Protein AF-A0A3S4K9L3-F1 (afdb_monomer_lite)

Radius of gyration: 18.84 Å; chains: 1; bounding box: 47×36×47 Å

Foldseek 3Di:
DDDDDDDDDDDPDPVPVDDADQAHPVVLVVVCVVVVHDSVVDDDDPDVLVVVVVVCVVPPDPPDDPPPPDDPVNVVSVVVVPDDDD

Sequence (86 aa):
MNSPTAVEFQLTQQTLNRYPECQPKAVIENYAQYAGVKPEQVLVSRGADEGIELVIRAFCEPGKRRHSLLSAHLWYVQRQRRKPLA

Secondary structure (DSSP, 8-state):
--PPPPPP---S---TTSPPPSS-HHHHHHHHHHHTS-GGG----SSHHHHHHHHHHHH--TT---TTS--HHHHHHHHHTTPPP-

pLDDT: mean 81.2, std 16.55, range [45.56, 98.56]

Organism: Salmonella enterica I (NCBI:txid59201)

Structure (mmCIF, N/CA/C/O backbone):
data_AF-A0A3S4K9L3-F1
#
_entry.id   AF-A0A3S4K9L3-F1
#
loop_
_atom_site.group_PDB
_atom_site.id
_atom_site.type_symbol
_atom_site.label_atom_id
_atom_site.label_alt_id
_atom_site.label_comp_id
_atom_site.label_asym_id
_atom_site.label_entity_id
_atom_site.label_seq_id
_atom_site.pdbx_PDB_ins_code
_atom_site.Cartn_x
_atom_site.Cartn_y
_atom_site.Cartn_z
_atom_site.occupancy
_atom_site.B_iso_or_equiv
_atom_site.auth_seq_id
_atom_site.auth_comp_id
_atom_site.auth_asym_id
_atom_site.auth_atom_id
_atom_site.pdbx_PDB_model_num
ATOM 1 N N . MET A 1 1 ? 18.047 30.265 18.417 1.00 49.78 1 MET A N 1
ATOM 2 C CA . MET A 1 1 ? 18.344 29.181 17.457 1.00 49.78 1 MET A CA 1
ATOM 3 C C . MET A 1 1 ? 17.274 28.132 17.690 1.00 49.78 1 MET A C 1
ATOM 5 O O . MET A 1 1 ? 17.406 27.342 18.611 1.00 49.78 1 MET A O 1
ATOM 9 N N . ASN A 1 2 ? 16.147 28.248 16.985 1.00 64.44 2 ASN A N 1
ATOM 10 C CA . ASN A 1 2 ? 14.946 27.467 17.280 1.00 64.44 2 ASN A CA 1
ATOM 11 C C . ASN A 1 2 ? 14.876 26.322 16.276 1.00 64.44 2 ASN A C 1
ATOM 13 O O . ASN A 1 2 ? 14.524 26.531 15.117 1.00 64.44 2 ASN A O 1
ATOM 17 N N . SER A 1 3 ? 15.274 25.132 16.711 1.00 67.25 3 SER A N 1
ATOM 18 C CA . SER A 1 3 ? 15.021 23.892 15.983 1.00 67.25 3 SER A CA 1
ATOM 19 C C . SER A 1 3 ? 13.503 23.686 15.877 1.00 67.25 3 SER A C 1
ATOM 21 O O . SER A 1 3 ? 12.794 24.016 16.831 1.00 67.25 3 SER A O 1
ATOM 23 N N . PRO A 1 4 ? 12.977 23.145 14.766 1.00 77.88 4 PRO A N 1
ATOM 24 C CA . PRO A 1 4 ? 11.563 22.807 14.684 1.00 77.88 4 PRO A CA 1
ATOM 25 C C . PRO A 1 4 ? 11.234 21.743 15.736 1.00 77.88 4 PRO A C 1
ATOM 27 O O . PRO A 1 4 ? 11.791 20.645 15.721 1.00 77.88 4 PRO A O 1
ATOM 30 N N . THR A 1 5 ? 10.346 22.080 16.667 1.00 81.56 5 THR A N 1
ATOM 31 C CA . THR A 1 5 ? 9.805 21.128 17.640 1.00 81.56 5 THR A CA 1
ATOM 32 C C . THR A 1 5 ? 8.791 20.236 16.931 1.00 81.56 5 THR A C 1
ATOM 34 O O . THR A 1 5 ? 7.953 20.731 16.176 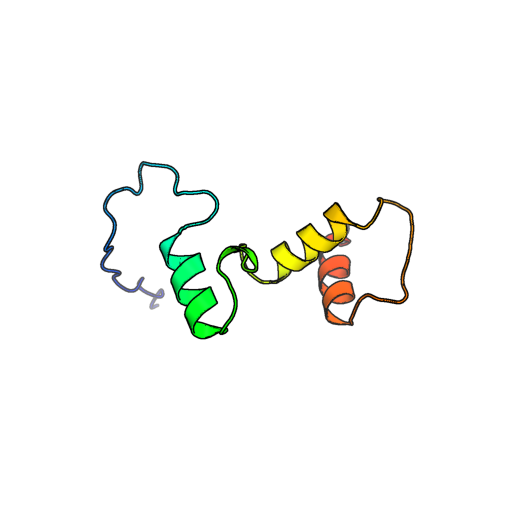1.00 81.56 5 THR A O 1
ATOM 37 N N . ALA A 1 6 ? 8.872 18.922 17.145 1.00 81.25 6 ALA A N 1
ATOM 38 C CA . ALA A 1 6 ? 7.897 17.990 16.591 1.00 81.25 6 ALA A CA 1
ATOM 39 C C . ALA A 1 6 ? 6.489 18.317 17.112 1.00 81.25 6 ALA A C 1
ATOM 41 O O . ALA A 1 6 ? 6.311 18.613 18.293 1.00 81.25 6 ALA A O 1
ATOM 42 N N . VAL A 1 7 ? 5.499 18.258 16.219 1.00 84.25 7 VAL A N 1
ATOM 43 C CA . VAL A 1 7 ? 4.087 18.371 16.594 1.00 84.25 7 VAL A CA 1
ATOM 44 C C . VAL A 1 7 ? 3.704 17.126 17.390 1.00 84.25 7 VAL A C 1
ATOM 46 O O . VAL A 1 7 ? 4.106 16.015 17.043 1.00 84.25 7 VAL A O 1
ATOM 49 N N . GLU A 1 8 ? 2.947 17.308 18.467 1.00 85.06 8 GLU A N 1
ATOM 50 C CA . GLU A 1 8 ? 2.426 16.192 19.247 1.00 85.06 8 GLU A CA 1
ATOM 51 C C . GLU A 1 8 ? 1.308 15.492 18.460 1.00 85.06 8 GLU A C 1
ATOM 53 O O . GLU A 1 8 ? 0.344 16.124 18.027 1.00 85.06 8 GLU A O 1
ATOM 58 N N . PHE A 1 9 ? 1.447 14.182 18.252 1.00 82.75 9 PHE A N 1
ATOM 59 C CA . PHE A 1 9 ? 0.452 13.365 17.562 1.00 82.75 9 PHE A CA 1
ATOM 60 C C . PHE A 1 9 ? -0.223 12.426 18.559 1.00 82.75 9 PHE A C 1
ATOM 62 O O . PHE A 1 9 ? 0.442 11.630 19.221 1.00 82.75 9 PHE A O 1
ATOM 69 N N . GLN A 1 10 ? -1.553 12.472 18.627 1.00 85.69 10 GLN A N 1
ATOM 70 C CA . GLN A 1 10 ? -2.331 11.472 19.353 1.00 85.69 10 GLN A CA 1
ATOM 71 C C . GLN A 1 10 ? -2.525 10.246 18.466 1.00 85.69 10 GLN A C 1
ATOM 73 O O . GLN A 1 10 ? -3.192 10.298 17.432 1.00 85.69 10 GLN A O 1
ATOM 78 N N . LEU A 1 11 ? -1.917 9.133 18.867 1.00 86.94 11 LEU A N 1
ATOM 79 C CA . LEU A 1 11 ? -2.045 7.869 18.158 1.00 86.94 11 LEU A CA 1
ATOM 80 C C . LEU A 1 11 ? -3.353 7.186 18.550 1.00 86.94 11 LEU A C 1
ATOM 82 O O . LEU A 1 11 ? -3.609 6.929 19.723 1.00 86.94 11 LEU A O 1
ATOM 86 N N . THR A 1 12 ? -4.165 6.847 17.555 1.00 87.50 12 THR A N 1
ATOM 87 C CA . THR A 1 12 ? -5.421 6.112 17.752 1.00 87.50 12 THR A CA 1
ATOM 88 C C . THR A 1 12 ? -5.221 4.595 17.780 1.00 87.50 12 THR A C 1
ATOM 90 O O . THR A 1 12 ? -6.116 3.866 18.199 1.00 87.50 12 THR A O 1
ATOM 93 N N . GLN A 1 13 ? -4.049 4.104 17.363 1.00 84.62 13 GLN A N 1
ATOM 94 C CA . GLN A 1 13 ? -3.710 2.681 17.332 1.00 84.62 13 GLN A CA 1
ATOM 95 C C . GLN A 1 13 ? -2.559 2.365 18.292 1.00 84.62 13 GLN A C 1
ATOM 97 O O . GLN A 1 13 ? -1.504 2.993 18.242 1.00 84.62 13 GLN A O 1
ATOM 102 N N . GLN A 1 14 ? -2.748 1.348 19.136 1.00 85.62 14 GLN A N 1
ATOM 103 C CA . GLN A 1 14 ? -1.761 0.894 20.129 1.00 85.62 14 GLN A CA 1
ATOM 104 C C . GLN A 1 14 ? -0.990 -0.369 19.695 1.00 85.62 14 GLN A C 1
ATOM 106 O O . GLN A 1 14 ? -0.321 -1.006 20.501 1.00 85.62 14 GLN A O 1
ATOM 111 N N . THR A 1 15 ? -1.069 -0.750 18.418 1.00 90.31 15 THR A N 1
ATOM 112 C CA . THR A 1 15 ? -0.522 -2.007 17.873 1.00 90.31 15 THR A CA 1
ATOM 113 C C . THR A 1 15 ? 0.760 -1.814 17.056 1.00 90.31 15 THR A C 1
ATOM 115 O O . THR A 1 15 ? 1.078 -2.636 16.202 1.00 90.31 15 THR A O 1
ATOM 118 N N . LEU A 1 16 ? 1.531 -0.751 17.320 1.00 89.75 16 LEU A N 1
ATOM 119 C CA . LEU A 1 16 ? 2.749 -0.409 16.562 1.00 89.75 16 LEU A CA 1
ATOM 120 C C . LEU A 1 16 ? 3.850 -1.484 16.606 1.00 89.75 16 LEU A C 1
ATOM 122 O O . LEU A 1 16 ? 4.737 -1.502 15.760 1.00 89.75 16 LEU A O 1
ATOM 126 N N . ASN A 1 17 ? 3.801 -2.388 17.584 1.00 94.50 17 ASN A N 1
ATOM 127 C CA . ASN A 1 17 ? 4.700 -3.5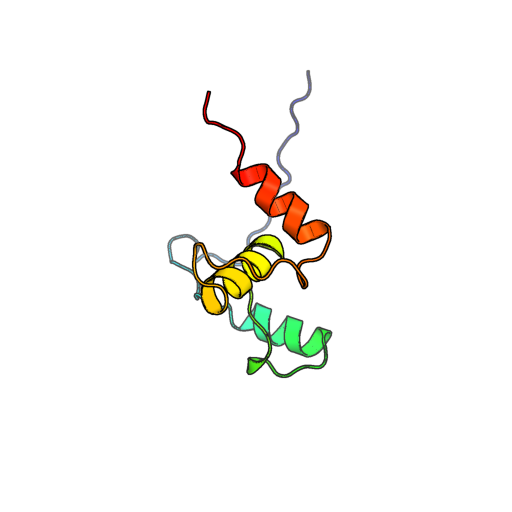36 17.697 1.00 94.50 17 ASN A CA 1
ATOM 128 C C . ASN A 1 17 ? 4.314 -4.713 16.780 1.00 94.50 17 ASN A C 1
ATOM 130 O O . ASN A 1 17 ? 4.957 -5.764 16.824 1.00 94.50 17 ASN A O 1
ATOM 134 N N . ARG A 1 18 ? 3.246 -4.580 15.990 1.00 92.56 18 ARG A N 1
ATOM 135 C CA . ARG A 1 18 ? 2.769 -5.587 15.042 1.00 92.56 18 ARG A CA 1
ATOM 136 C C . ARG A 1 18 ? 2.833 -5.035 13.628 1.00 92.56 18 ARG A C 1
ATOM 138 O O . ARG A 1 18 ? 2.588 -3.855 13.396 1.00 92.56 18 ARG A O 1
ATOM 145 N N . TYR A 1 19 ? 3.141 -5.914 12.679 1.00 92.56 19 TYR A N 1
ATOM 146 C CA . TYR A 1 19 ? 3.027 -5.560 11.273 1.00 92.56 19 TYR A CA 1
ATOM 147 C C . TYR A 1 19 ? 1.568 -5.232 10.938 1.00 92.56 19 TYR A C 1
ATOM 149 O O . TYR A 1 19 ? 0.676 -5.975 11.362 1.00 92.56 19 TYR A O 1
ATOM 157 N N . PRO A 1 20 ? 1.318 -4.147 10.189 1.00 91.31 20 PRO A N 1
ATOM 158 C CA . PRO A 1 20 ? -0.009 -3.861 9.681 1.00 91.31 20 PRO A CA 1
ATOM 159 C C . PRO A 1 20 ? -0.398 -4.873 8.597 1.00 91.31 20 PRO A C 1
ATOM 161 O O . PRO A 1 20 ? 0.425 -5.638 8.086 1.00 91.31 20 PRO A O 1
ATOM 164 N N . GLU A 1 21 ? -1.666 -4.842 8.210 1.00 93.12 21 GLU A N 1
ATOM 165 C CA . GLU A 1 21 ? -2.140 -5.540 7.019 1.00 93.12 21 GLU A CA 1
ATOM 166 C C . GLU A 1 21 ? -1.438 -5.006 5.759 1.00 93.12 21 GLU A C 1
ATOM 168 O O . GLU A 1 21 ? -1.165 -3.810 5.647 1.00 93.12 21 GLU A O 1
ATOM 173 N N . CYS A 1 22 ? -1.180 -5.881 4.782 1.00 94.06 22 CYS A N 1
ATOM 174 C CA . CYS A 1 22 ? -0.544 -5.492 3.516 1.00 94.06 22 CYS A CA 1
ATOM 175 C C . CYS A 1 22 ? -1.382 -4.467 2.727 1.00 94.06 22 CYS A C 1
ATOM 177 O O . CYS A 1 22 ? -0.829 -3.582 2.080 1.00 94.06 22 CYS A O 1
ATOM 179 N N . GLN A 1 23 ? -2.711 -4.577 2.806 1.00 96.69 23 GLN A N 1
ATOM 180 C CA . GLN A 1 23 ? -3.675 -3.629 2.249 1.00 96.69 23 GLN A CA 1
ATOM 181 C C . GLN A 1 23 ? -4.694 -3.296 3.349 1.00 96.69 23 GLN A C 1
ATOM 183 O O . GLN A 1 23 ? -5.659 -4.041 3.513 1.00 96.69 23 GLN A O 1
ATOM 188 N N . PRO A 1 24 ? -4.476 -2.234 4.151 1.00 96.06 24 PRO A N 1
ATOM 189 C CA . PRO A 1 24 ? -5.351 -1.901 5.272 1.00 96.06 24 PRO A CA 1
ATOM 190 C C . PRO A 1 24 ? -6.798 -1.694 4.817 1.00 96.06 24 PRO A C 1
ATOM 192 O O . PRO A 1 24 ? -7.104 -0.733 4.105 1.00 96.06 24 PRO A O 1
ATOM 195 N N . LYS A 1 25 ? -7.696 -2.582 5.256 1.00 96.12 25 LYS A N 1
ATOM 196 C CA . LYS A 1 25 ? -9.089 -2.633 4.791 1.00 96.12 25 LYS A CA 1
ATOM 197 C C . LYS A 1 25 ? -9.816 -1.291 4.907 1.00 96.12 25 LYS A C 1
ATOM 199 O O . LYS A 1 25 ? -10.425 -0.841 3.942 1.00 96.12 25 LYS A O 1
ATOM 204 N N . ALA A 1 26 ? -9.674 -0.614 6.047 1.00 96.06 26 ALA A N 1
ATOM 205 C CA . ALA A 1 26 ? -10.311 0.681 6.283 1.00 96.06 26 ALA A CA 1
ATOM 206 C C . ALA A 1 26 ? -9.868 1.760 5.275 1.00 96.06 26 ALA A C 1
ATOM 208 O O . ALA A 1 26 ? -10.672 2.590 4.866 1.00 96.06 26 ALA A O 1
ATOM 209 N N . VAL A 1 27 ? -8.601 1.752 4.844 1.00 96.44 27 VAL A N 1
ATOM 210 C CA . VAL A 1 27 ? -8.095 2.717 3.853 1.00 96.44 27 VAL A CA 1
ATOM 211 C C . VAL A 1 27 ? -8.687 2.422 2.477 1.00 96.44 27 VAL A C 1
ATOM 213 O O . VAL A 1 27 ? -9.144 3.340 1.801 1.00 96.44 27 VAL A O 1
ATOM 216 N N . ILE A 1 28 ? -8.713 1.145 2.089 1.00 98.12 28 ILE A N 1
ATOM 217 C CA . ILE A 1 28 ? -9.278 0.690 0.815 1.00 98.12 28 ILE A CA 1
ATOM 218 C C . ILE A 1 28 ? -10.762 1.047 0.716 1.00 98.12 28 ILE A C 1
ATOM 220 O O . ILE A 1 28 ? -11.171 1.663 -0.264 1.00 98.12 28 ILE A O 1
ATOM 224 N N . GLU A 1 29 ? -11.559 0.707 1.730 1.00 98.19 29 GLU A N 1
ATOM 225 C CA . GLU A 1 29 ? -13.007 0.949 1.735 1.00 98.19 29 GLU A CA 1
ATOM 226 C C . GLU A 1 29 ? -13.332 2.446 1.691 1.00 98.19 29 GLU A C 1
ATOM 228 O O . GLU A 1 29 ? -14.119 2.881 0.848 1.00 98.19 29 GLU A O 1
ATOM 233 N N . ASN A 1 30 ? -12.667 3.250 2.527 1.00 98.19 30 ASN A N 1
ATOM 234 C CA . ASN A 1 30 ? -12.879 4.697 2.560 1.00 98.19 30 ASN A CA 1
ATOM 235 C C . ASN A 1 30 ? -12.495 5.360 1.230 1.00 98.19 30 ASN A C 1
ATOM 237 O O . ASN A 1 30 ? -13.198 6.251 0.752 1.00 98.19 30 ASN A O 1
ATOM 241 N N . TYR A 1 31 ? -11.389 4.928 0.614 1.00 98.12 31 TYR A N 1
ATOM 242 C CA . TYR A 1 31 ? -10.955 5.485 -0.664 1.00 98.12 31 TYR A CA 1
ATOM 243 C C . TYR A 1 31 ? -11.848 5.034 -1.825 1.00 98.12 31 TYR A C 1
ATOM 245 O O . TYR A 1 31 ? -12.186 5.847 -2.682 1.00 98.12 31 TYR A O 1
ATOM 253 N N . ALA A 1 32 ? -12.279 3.769 -1.837 1.00 98.38 32 ALA A N 1
ATOM 254 C CA . ALA A 1 32 ? -13.221 3.243 -2.821 1.00 98.38 32 ALA A CA 1
ATOM 255 C C . ALA A 1 32 ? -14.552 4.006 -2.781 1.00 98.38 32 ALA A C 1
ATOM 257 O O . ALA A 1 32 ? -15.056 4.421 -3.825 1.00 98.38 32 ALA A O 1
ATOM 258 N N . GLN A 1 33 ? -15.069 4.274 -1.575 1.00 98.44 33 GLN A N 1
ATOM 259 C CA . GLN A 1 33 ? -16.259 5.098 -1.376 1.00 98.44 33 GLN A CA 1
ATOM 260 C C . GLN A 1 33 ? -16.054 6.527 -1.890 1.00 98.44 33 GLN A C 1
ATOM 262 O O . GLN A 1 33 ? -16.903 7.039 -2.616 1.00 98.44 33 GLN A O 1
ATOM 267 N N . TYR A 1 34 ? -14.931 7.162 -1.543 1.00 98.38 34 TYR A N 1
ATOM 268 C CA . TYR A 1 34 ? -14.588 8.505 -2.018 1.00 98.38 34 TYR A CA 1
ATOM 269 C C . TYR A 1 34 ? -14.510 8.583 -3.553 1.00 98.38 34 TYR A C 1
ATOM 271 O O . TYR A 1 34 ? -15.030 9.523 -4.151 1.00 98.38 34 TYR A O 1
ATOM 279 N N . ALA A 1 35 ? -13.884 7.593 -4.191 1.00 97.94 35 ALA A N 1
ATOM 280 C CA . ALA A 1 35 ? -13.671 7.560 -5.635 1.00 97.94 35 ALA A CA 1
ATOM 281 C C . ALA A 1 35 ? -14.857 6.980 -6.434 1.00 97.94 35 ALA A C 1
ATOM 283 O O . ALA A 1 35 ? -14.842 7.037 -7.662 1.00 97.94 35 ALA A O 1
ATOM 284 N N . GLY A 1 36 ? -15.873 6.416 -5.770 1.00 98.19 36 GLY A N 1
ATOM 285 C CA . GLY A 1 36 ? -17.035 5.805 -6.424 1.00 98.19 36 GLY A CA 1
ATOM 286 C C . GLY A 1 36 ? -16.724 4.500 -7.171 1.00 98.19 36 GLY A C 1
ATOM 287 O O . GLY A 1 36 ? -17.368 4.202 -8.176 1.00 98.19 36 GLY A O 1
ATOM 288 N N . VAL A 1 37 ? -15.736 3.731 -6.708 1.00 98.56 37 VAL A N 1
ATOM 289 C CA . VAL A 1 37 ? -15.302 2.456 -7.314 1.00 98.56 37 VAL A CA 1
ATOM 290 C C . VAL A 1 37 ? -15.473 1.298 -6.333 1.00 98.56 37 VAL A C 1
ATOM 292 O O . VAL A 1 37 ? -15.761 1.505 -5.155 1.00 98.56 37 VAL A O 1
ATOM 295 N N . LYS A 1 38 ? -15.298 0.056 -6.797 1.00 98.44 38 LYS A N 1
ATOM 296 C CA . LYS A 1 38 ? -15.318 -1.102 -5.895 1.00 98.44 38 LYS A CA 1
ATOM 297 C C . LYS A 1 38 ? -13.997 -1.225 -5.122 1.00 98.44 38 LYS A C 1
ATOM 299 O O . LYS A 1 38 ? -12.951 -0.927 -5.703 1.00 98.44 38 LYS A O 1
ATOM 304 N N . PRO A 1 39 ? -14.004 -1.726 -3.873 1.00 97.81 39 PRO A N 1
ATOM 305 C CA . PRO A 1 39 ? -12.786 -2.002 -3.105 1.00 97.81 39 PRO A CA 1
ATOM 306 C C . PRO A 1 39 ? -11.749 -2.834 -3.871 1.00 97.81 39 PRO A C 1
ATOM 308 O O . PRO A 1 39 ? -10.562 -2.531 -3.829 1.00 97.81 39 PRO A O 1
ATOM 311 N N . GLU A 1 40 ? -12.194 -3.827 -4.647 1.00 98.00 40 GLU A N 1
ATOM 312 C CA . GLU A 1 40 ? -11.316 -4.693 -5.458 1.00 98.00 40 GLU A CA 1
ATOM 313 C C . GLU A 1 40 ? -10.585 -3.956 -6.598 1.00 98.00 40 GLU A C 1
ATOM 315 O O . GLU A 1 40 ? -9.664 -4.505 -7.201 1.00 98.00 40 GLU A O 1
ATOM 320 N N . GLN A 1 41 ? -11.001 -2.728 -6.921 1.00 97.88 41 GLN A N 1
ATOM 321 C CA . GLN A 1 41 ? -10.377 -1.872 -7.934 1.00 97.88 41 GLN A CA 1
ATOM 322 C C . GLN A 1 41 ? -9.370 -0.880 -7.330 1.00 97.88 41 GLN A C 1
ATOM 324 O O . GLN A 1 41 ? -8.818 -0.059 -8.062 1.00 97.88 41 GLN A O 1
ATOM 329 N N . VAL A 1 42 ? -9.132 -0.932 -6.015 1.00 97.50 42 VAL A N 1
ATOM 330 C CA . VAL A 1 42 ? -8.222 -0.031 -5.300 1.00 97.50 42 VAL A CA 1
ATOM 331 C C . VAL A 1 42 ? -7.006 -0.807 -4.797 1.00 97.50 42 VAL A C 1
ATOM 333 O O . VAL A 1 42 ? -7.126 -1.887 -4.227 1.00 97.50 42 VAL A O 1
ATOM 336 N N . LEU A 1 43 ? -5.821 -0.225 -4.984 1.00 97.00 43 LEU A N 1
ATOM 337 C CA . LEU A 1 43 ? -4.561 -0.700 -4.418 1.00 97.00 43 LEU A CA 1
ATOM 338 C C . LEU A 1 43 ? -3.870 0.471 -3.713 1.00 97.00 43 LEU A C 1
ATOM 340 O O . LEU A 1 43 ? -3.713 1.540 -4.303 1.00 97.00 43 LEU A O 1
ATOM 344 N N . VAL A 1 44 ? -3.440 0.270 -2.468 1.00 96.75 44 VAL A N 1
ATOM 345 C CA . VAL A 1 44 ? -2.677 1.257 -1.692 1.00 96.75 44 VAL A CA 1
ATOM 346 C C . VAL A 1 44 ? -1.181 0.968 -1.812 1.00 96.75 44 VAL A C 1
ATOM 348 O O . VAL A 1 44 ? -0.736 -0.166 -1.632 1.00 96.75 44 VAL A O 1
ATOM 351 N N . SER A 1 45 ? -0.405 2.019 -2.082 1.00 95.81 45 SER A N 1
ATOM 352 C CA . SER A 1 45 ? 1.061 2.017 -2.150 1.00 95.81 45 SER A CA 1
ATOM 353 C C . SER A 1 45 ? 1.643 3.244 -1.439 1.00 95.81 45 SER A C 1
ATOM 355 O O . SER A 1 45 ? 0.915 4.170 -1.067 1.00 95.81 45 SER A O 1
ATOM 357 N N . ARG A 1 46 ? 2.968 3.297 -1.265 1.00 94.25 46 ARG A N 1
ATOM 358 C CA . ARG A 1 46 ? 3.700 4.442 -0.706 1.00 94.25 46 ARG A CA 1
ATOM 359 C C . ARG A 1 46 ? 3.795 5.577 -1.732 1.00 94.25 46 ARG A C 1
ATOM 361 O O . ARG A 1 46 ? 4.861 5.884 -2.266 1.00 94.25 46 ARG A O 1
ATOM 368 N N . GLY A 1 47 ? 2.653 6.202 -2.001 1.00 93.12 47 GLY A N 1
ATOM 369 C CA . GLY A 1 47 ? 2.503 7.253 -3.003 1.00 93.12 47 GLY A CA 1
ATOM 370 C C . GLY A 1 47 ? 2.431 6.724 -4.438 1.00 93.12 47 GLY A C 1
ATOM 371 O O . GLY A 1 47 ? 2.536 5.522 -4.697 1.00 93.12 47 GLY A O 1
ATOM 372 N N . ALA A 1 48 ? 2.241 7.652 -5.379 1.00 90.12 48 ALA A N 1
ATOM 373 C CA . ALA A 1 48 ? 2.035 7.340 -6.794 1.00 90.12 48 ALA A CA 1
ATOM 374 C C . ALA A 1 48 ? 3.286 6.761 -7.481 1.00 90.12 48 ALA A C 1
ATOM 376 O O . ALA A 1 48 ? 3.152 5.937 -8.384 1.00 90.12 48 ALA A O 1
ATOM 377 N N . ASP A 1 49 ? 4.489 7.138 -7.033 1.00 89.31 49 ASP A N 1
ATOM 378 C CA . ASP A 1 49 ? 5.754 6.643 -7.592 1.00 89.31 49 ASP A CA 1
ATOM 379 C C . ASP A 1 49 ? 5.872 5.117 -7.499 1.00 89.31 49 ASP A C 1
ATOM 381 O O . ASP A 1 49 ? 6.305 4.465 -8.450 1.00 89.31 49 ASP A O 1
ATOM 385 N N . GLU A 1 50 ? 5.447 4.531 -6.375 1.00 91.56 50 GLU A N 1
ATOM 386 C CA . GLU A 1 50 ? 5.447 3.077 -6.213 1.00 91.56 50 GLU A CA 1
ATOM 387 C C . GLU A 1 50 ? 4.387 2.416 -7.101 1.00 91.56 50 GLU A C 1
ATOM 389 O O . GLU A 1 50 ? 4.668 1.392 -7.718 1.00 91.56 50 GLU A O 1
ATOM 394 N N . GLY A 1 51 ? 3.208 3.027 -7.260 1.00 91.19 51 GLY A N 1
ATOM 395 C CA . GLY A 1 51 ? 2.189 2.538 -8.196 1.00 91.19 51 GLY A CA 1
ATOM 396 C C . GLY A 1 51 ? 2.704 2.486 -9.639 1.00 91.19 51 GLY A C 1
ATOM 397 O O . GLY A 1 51 ? 2.521 1.493 -10.341 1.00 91.19 51 GLY A O 1
ATOM 398 N N . ILE A 1 52 ? 3.432 3.520 -10.063 1.00 89.50 52 ILE A N 1
ATOM 399 C CA . ILE A 1 52 ? 4.089 3.570 -11.371 1.00 89.50 52 ILE A CA 1
ATOM 400 C C . ILE A 1 52 ? 5.152 2.465 -11.502 1.00 89.50 52 ILE A C 1
ATOM 402 O O . ILE A 1 52 ? 5.211 1.778 -12.526 1.00 89.50 52 ILE A O 1
ATOM 406 N N . GLU A 1 53 ? 5.985 2.272 -10.476 1.00 87.25 53 GLU A N 1
ATOM 407 C CA . GLU A 1 53 ? 7.004 1.217 -10.454 1.00 87.25 53 GLU A CA 1
ATOM 408 C C . GLU A 1 53 ? 6.381 -0.183 -10.541 1.00 87.25 53 GLU A C 1
ATOM 410 O O . GLU A 1 53 ? 6.867 -1.013 -11.311 1.00 87.25 53 GLU A O 1
ATOM 415 N N . LEU A 1 54 ? 5.287 -0.437 -9.819 1.00 90.75 54 LEU A N 1
ATOM 416 C CA . LEU A 1 54 ? 4.557 -1.705 -9.863 1.00 90.75 54 LEU A CA 1
ATOM 417 C C . LEU A 1 54 ? 4.000 -1.991 -11.259 1.00 90.75 54 LEU A C 1
ATOM 419 O O . LEU A 1 54 ? 4.199 -3.090 -11.772 1.00 90.75 54 LEU A O 1
ATOM 423 N N . VAL A 1 55 ? 3.375 -1.002 -11.907 1.00 89.81 55 VAL A N 1
ATOM 424 C CA . VAL A 1 55 ? 2.856 -1.152 -13.277 1.00 89.81 55 VAL A CA 1
ATOM 425 C C . VAL A 1 55 ? 3.991 -1.463 -14.255 1.00 89.81 55 VAL A C 1
ATOM 427 O O . VAL A 1 55 ? 3.886 -2.400 -15.045 1.00 89.81 55 VAL A O 1
ATOM 430 N N . ILE A 1 56 ? 5.114 -0.741 -14.185 1.00 88.75 56 ILE A N 1
ATOM 431 C CA . ILE A 1 56 ? 6.269 -1.041 -15.043 1.00 88.75 56 ILE A CA 1
ATOM 432 C C . ILE A 1 56 ? 6.788 -2.453 -14.769 1.00 88.75 56 ILE A C 1
ATOM 434 O O . ILE A 1 56 ? 7.029 -3.197 -15.710 1.00 88.75 56 ILE A O 1
ATOM 438 N N . ARG A 1 57 ? 6.965 -2.850 -13.507 1.00 87.06 57 ARG A N 1
ATOM 439 C CA . ARG A 1 57 ? 7.519 -4.171 -13.168 1.00 87.06 57 ARG A CA 1
ATOM 440 C C . ARG A 1 57 ? 6.592 -5.323 -13.553 1.00 87.06 57 ARG A C 1
ATOM 442 O O . ARG A 1 57 ? 7.093 -6.384 -13.905 1.00 87.06 57 ARG A O 1
ATOM 449 N N . ALA A 1 58 ? 5.278 -5.123 -13.486 1.00 89.19 58 ALA A N 1
ATOM 450 C CA . ALA A 1 58 ? 4.295 -6.144 -13.833 1.00 89.19 58 ALA A CA 1
ATOM 451 C C . ALA A 1 58 ? 4.174 -6.361 -15.350 1.00 89.19 58 ALA A C 1
ATOM 453 O O . ALA A 1 58 ? 3.938 -7.485 -15.785 1.00 89.19 58 ALA A O 1
ATOM 454 N N . PHE A 1 59 ? 4.340 -5.304 -16.155 1.00 89.12 59 PHE A N 1
ATOM 455 C CA . PHE A 1 59 ? 4.028 -5.345 -17.590 1.00 89.12 59 PHE A CA 1
ATOM 456 C C . PHE A 1 59 ? 5.222 -5.101 -18.526 1.00 89.12 59 PHE A C 1
ATOM 458 O O . PHE A 1 59 ? 5.133 -5.412 -19.716 1.00 89.12 59 PHE A O 1
ATOM 465 N N . CYS A 1 60 ? 6.338 -4.558 -18.037 1.00 84.75 60 CYS A N 1
ATOM 466 C CA . CYS A 1 60 ? 7.527 -4.280 -18.843 1.00 84.75 60 CYS A CA 1
ATOM 467 C C . CYS A 1 60 ? 8.672 -5.233 -18.492 1.00 84.75 60 CYS A C 1
ATOM 469 O O . CYS A 1 60 ? 9.141 -5.290 -17.357 1.00 84.75 60 CYS A O 1
ATOM 471 N N . GLU A 1 61 ? 9.207 -5.912 -19.504 1.00 81.56 61 GLU A N 1
ATOM 472 C CA . GLU A 1 61 ? 10.433 -6.693 -19.358 1.00 81.56 61 GLU A CA 1
ATOM 473 C C . GLU A 1 61 ? 11.671 -5.775 -19.311 1.00 81.56 61 GLU A C 1
ATOM 475 O O . GLU A 1 61 ? 11.819 -4.889 -20.168 1.00 81.56 61 GLU A O 1
ATOM 480 N N . PRO A 1 62 ? 12.608 -5.994 -18.370 1.00 75.38 62 PRO A N 1
ATOM 481 C CA . PRO A 1 62 ? 13.888 -5.295 -18.355 1.00 75.38 62 PRO A CA 1
ATOM 482 C C . PRO A 1 62 ? 14.614 -5.417 -19.706 1.00 75.38 62 PRO A C 1
ATOM 484 O O . PRO A 1 62 ? 14.809 -6.508 -20.228 1.00 75.38 62 PRO A O 1
ATOM 487 N N . GLY A 1 63 ? 15.012 -4.286 -20.296 1.00 70.25 63 GLY A N 1
ATOM 488 C CA . GLY A 1 63 ? 15.753 -4.243 -21.566 1.00 70.25 63 GLY A CA 1
ATOM 489 C C . GLY A 1 63 ? 14.897 -4.155 -22.838 1.00 70.25 63 GLY A C 1
ATOM 490 O O . GLY A 1 63 ? 15.398 -3.674 -23.857 1.00 70.25 63 GLY A O 1
ATOM 491 N N . LYS A 1 64 ? 13.598 -4.491 -22.801 1.00 64.38 64 LYS A N 1
ATOM 492 C CA . LYS A 1 64 ? 12.684 -4.260 -23.935 1.00 64.38 64 LYS A CA 1
ATOM 493 C C . LYS A 1 64 ? 12.059 -2.868 -23.843 1.00 64.38 64 LYS A C 1
ATOM 495 O O . LYS A 1 64 ? 11.127 -2.610 -23.088 1.00 64.38 64 LYS A O 1
ATOM 500 N N . ARG A 1 65 ? 12.586 -1.936 -24.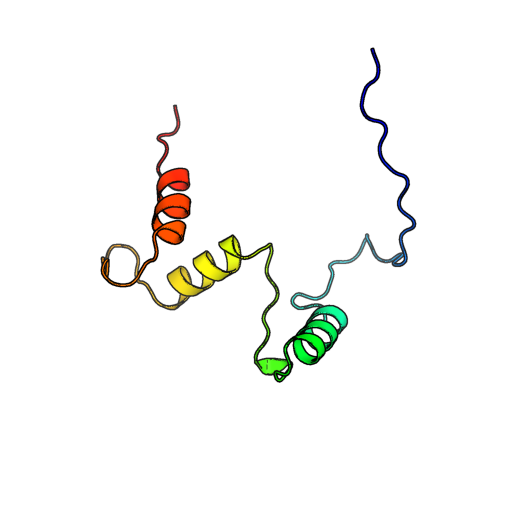638 1.00 51.75 65 ARG A N 1
ATOM 501 C CA . ARG A 1 65 ? 12.131 -0.540 -24.673 1.00 51.75 65 ARG A CA 1
ATOM 502 C C . ARG A 1 65 ? 10.855 -0.390 -25.508 1.00 51.75 65 ARG A C 1
ATOM 504 O O . ARG A 1 65 ? 10.926 -0.339 -26.731 1.00 51.75 65 ARG A O 1
ATOM 511 N N . ARG A 1 66 ? 9.699 -0.220 -24.859 1.0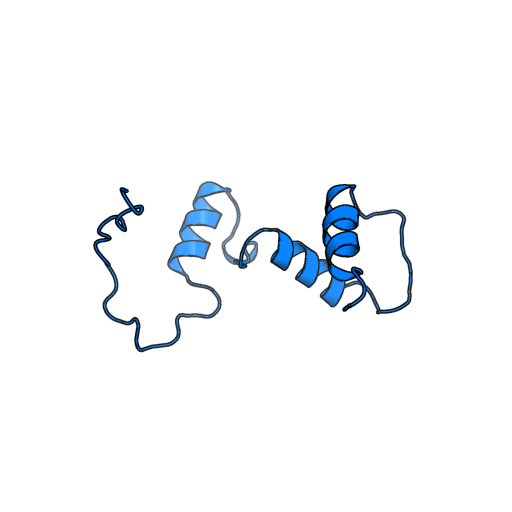0 54.59 66 ARG A N 1
ATOM 512 C CA . ARG A 1 66 ? 8.487 0.356 -25.475 1.00 54.59 66 ARG A CA 1
ATOM 513 C C . ARG A 1 66 ? 8.337 1.803 -24.993 1.00 54.59 66 ARG A C 1
ATOM 515 O O . ARG A 1 66 ? 7.626 2.102 -24.045 1.00 54.59 66 ARG A O 1
ATOM 522 N N . HIS A 1 67 ? 9.114 2.701 -25.599 1.00 53.84 67 H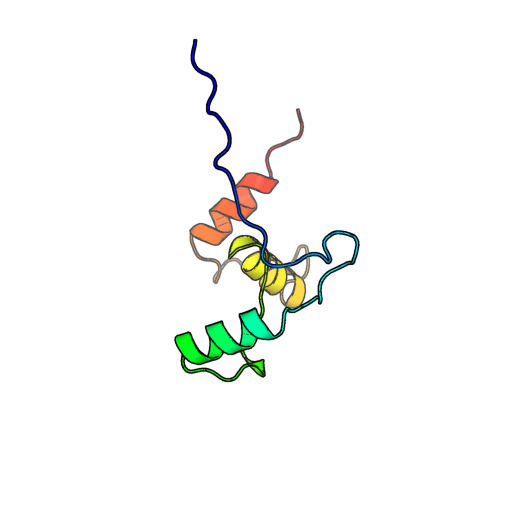IS A N 1
ATOM 523 C CA . HIS A 1 67 ? 9.243 4.100 -25.164 1.00 53.84 67 HIS A CA 1
ATOM 524 C C . HIS A 1 67 ? 8.045 5.004 -25.483 1.00 53.84 67 HIS A C 1
ATOM 526 O O . HIS A 1 67 ? 8.053 6.156 -25.066 1.00 53.84 67 HIS A O 1
ATOM 532 N N . SER A 1 68 ? 7.029 4.535 -26.206 1.00 49.44 68 SER A N 1
ATOM 533 C CA . SER A 1 68 ? 5.988 5.418 -26.746 1.00 49.44 68 SER A CA 1
ATOM 534 C C . SER A 1 68 ? 4.843 5.763 -25.787 1.00 49.44 68 SER A C 1
ATOM 536 O O . SER A 1 68 ? 3.999 6.567 -26.163 1.00 49.44 68 SER A O 1
ATOM 538 N N . LEU A 1 69 ? 4.782 5.195 -24.574 1.00 53.12 69 LEU A N 1
ATOM 539 C CA . LEU A 1 69 ? 3.613 5.347 -23.684 1.00 53.12 69 LEU A CA 1
ATOM 540 C C . LEU A 1 69 ? 3.893 5.992 -22.320 1.00 53.12 69 LEU A C 1
ATOM 542 O O . LEU A 1 69 ? 2.965 6.177 -21.537 1.00 53.12 69 LEU A O 1
ATOM 546 N N . LEU A 1 70 ? 5.141 6.336 -21.997 1.00 57.56 70 LEU A N 1
ATOM 547 C CA . LEU A 1 70 ? 5.459 6.850 -20.665 1.00 57.56 70 LEU A CA 1
ATOM 548 C C . LEU A 1 70 ? 5.436 8.384 -20.657 1.00 57.56 70 LEU A C 1
ATOM 550 O O . LEU A 1 70 ? 6.193 9.026 -21.383 1.00 57.56 70 LEU A O 1
ATOM 554 N N . SER A 1 71 ? 4.553 8.965 -19.838 1.00 53.59 71 SER A N 1
ATOM 555 C CA . SER A 1 71 ? 4.401 10.418 -19.686 1.00 53.59 71 SER A CA 1
ATOM 556 C C . SER A 1 71 ? 5.686 11.090 -19.170 1.00 53.59 71 SER A C 1
ATOM 558 O O . SER A 1 71 ? 6.587 10.435 -18.640 1.00 53.59 71 SER A O 1
ATOM 560 N N . ALA A 1 72 ? 5.771 12.422 -19.268 1.00 63.31 72 ALA A N 1
ATOM 561 C CA . ALA A 1 72 ? 6.922 13.204 -18.796 1.00 63.31 72 ALA A CA 1
ATOM 562 C C . ALA A 1 72 ? 7.321 12.908 -17.331 1.00 63.31 72 ALA A C 1
ATOM 564 O O . ALA A 1 72 ? 8.503 12.946 -16.985 1.00 63.31 72 ALA A O 1
ATOM 565 N N . HIS A 1 73 ? 6.352 12.554 -16.480 1.00 64.75 73 HIS A N 1
ATOM 566 C CA . HIS A 1 73 ? 6.585 12.228 -15.073 1.00 64.75 73 HIS A CA 1
ATOM 567 C C . HIS A 1 73 ? 7.353 10.906 -14.891 1.00 64.75 73 HIS A C 1
ATOM 569 O O . HIS A 1 73 ? 8.281 10.813 -14.091 1.00 64.75 73 HIS A O 1
ATOM 575 N N . LEU A 1 74 ? 7.057 9.903 -15.717 1.00 61.81 74 LEU A N 1
ATOM 576 C CA . LEU A 1 74 ? 7.760 8.620 -15.724 1.00 61.81 74 LEU A CA 1
ATOM 577 C C . LEU A 1 74 ? 9.229 8.750 -16.142 1.00 61.81 74 LEU A C 1
ATOM 579 O O . LEU A 1 74 ? 10.103 8.088 -15.578 1.00 61.81 74 LEU A O 1
ATOM 583 N N . TRP A 1 75 ? 9.519 9.623 -17.111 1.00 60.97 75 TRP A N 1
ATOM 584 C CA . TRP A 1 75 ? 10.899 9.932 -17.485 1.00 60.97 75 TRP A CA 1
ATOM 585 C C . TRP A 1 75 ? 11.659 10.610 -16.337 1.00 60.97 75 TRP A C 1
ATOM 587 O O . TRP A 1 75 ? 12.820 10.275 -16.103 1.00 60.97 75 TRP A O 1
ATOM 597 N N . TYR A 1 76 ? 11.011 11.506 -15.582 1.00 63.69 76 TYR A N 1
ATOM 598 C CA . TYR A 1 76 ? 11.610 12.160 -14.414 1.00 63.69 76 TYR A CA 1
ATOM 599 C C . TYR A 1 76 ? 12.005 11.150 -13.324 1.00 63.69 76 TYR A C 1
ATOM 601 O O . TYR A 1 76 ? 13.159 11.144 -12.892 1.00 63.69 76 TYR A O 1
ATOM 609 N N . VAL A 1 77 ? 11.099 10.241 -12.948 1.00 63.44 77 VAL A N 1
ATOM 610 C CA . VAL A 1 77 ? 11.365 9.192 -11.945 1.00 63.44 77 VAL A CA 1
ATOM 611 C C . VAL A 1 77 ? 12.499 8.257 -12.394 1.00 63.44 77 VAL A C 1
ATOM 613 O O . VAL A 1 77 ? 13.425 7.982 -11.628 1.00 63.44 77 VAL A O 1
ATOM 616 N N . GLN A 1 78 ? 12.506 7.831 -13.663 1.00 62.19 78 GLN A N 1
ATOM 617 C CA . GLN A 1 78 ? 13.571 6.973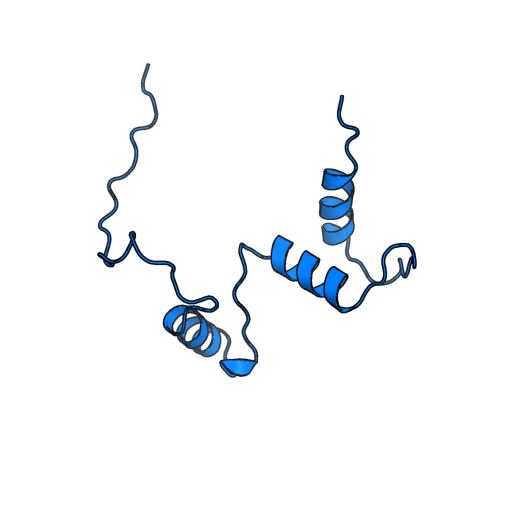 -14.206 1.00 62.19 78 GLN A CA 1
ATOM 618 C C . GLN A 1 78 ? 14.925 7.697 -14.324 1.00 62.19 78 GLN A C 1
ATOM 620 O O . GLN A 1 78 ? 15.979 7.085 -14.138 1.00 62.19 78 GLN A O 1
ATOM 625 N N . ARG A 1 79 ? 14.929 9.011 -14.591 1.00 62.25 79 ARG A N 1
ATOM 626 C CA . ARG A 1 79 ? 16.152 9.829 -14.642 1.00 62.25 79 ARG A CA 1
ATOM 627 C C . ARG A 1 79 ? 16.804 9.975 -13.266 1.00 62.25 79 ARG A C 1
ATOM 629 O O . ARG A 1 79 ? 18.031 9.998 -13.195 1.00 62.25 79 ARG A O 1
ATOM 636 N N . GLN A 1 80 ? 16.028 10.022 -12.181 1.00 58.94 80 GLN A N 1
ATOM 637 C CA . GLN A 1 80 ? 16.588 10.093 -10.826 1.00 58.94 80 GLN A CA 1
ATOM 638 C C . GLN A 1 80 ? 17.325 8.815 -10.403 1.00 58.94 80 GLN A C 1
ATOM 640 O O . GLN A 1 80 ? 18.333 8.909 -9.707 1.00 58.94 80 GLN A O 1
ATOM 645 N N . ARG A 1 81 ? 16.893 7.634 -10.867 1.00 58.91 81 ARG A N 1
ATOM 646 C CA . ARG A 1 81 ? 17.560 6.354 -10.553 1.00 58.91 81 ARG A CA 1
ATOM 647 C C . ARG A 1 81 ? 18.795 6.044 -11.412 1.00 58.91 81 ARG A C 1
ATOM 649 O O . ARG A 1 81 ? 19.490 5.076 -11.133 1.00 58.91 81 ARG A O 1
ATOM 656 N N . ARG A 1 82 ? 19.097 6.859 -12.431 1.00 57.16 82 ARG A N 1
ATOM 657 C CA . ARG A 1 82 ? 20.304 6.745 -13.279 1.00 57.16 82 ARG A CA 1
ATOM 658 C C . ARG A 1 82 ? 21.408 7.747 -12.925 1.00 57.16 82 ARG A C 1
ATOM 660 O O . ARG A 1 82 ? 22.278 8.005 -13.756 1.00 57.16 82 ARG A O 1
ATOM 667 N N . LYS A 1 83 ? 21.396 8.345 -11.730 1.00 45.56 83 LYS A N 1
ATOM 668 C CA . LYS A 1 83 ? 22.592 9.055 -11.260 1.00 45.56 83 LYS A CA 1
ATOM 669 C C . LYS A 1 83 ? 23.703 8.018 -11.026 1.00 45.56 83 LYS A C 1
ATOM 671 O O . LYS A 1 83 ? 23.431 7.031 -10.345 1.00 45.56 83 LYS A O 1
ATOM 676 N N . PRO A 1 84 ? 24.909 8.198 -11.596 1.00 51.97 84 PRO A N 1
ATOM 677 C CA . PRO A 1 84 ? 26.031 7.337 -11.259 1.00 51.97 84 PRO A CA 1
ATOM 678 C C . PRO A 1 84 ? 26.299 7.466 -9.758 1.00 51.97 84 PRO A C 1
ATOM 680 O O . PRO A 1 84 ? 26.260 8.581 -9.229 1.00 51.97 84 PRO A O 1
ATOM 683 N N . LEU A 1 85 ? 26.536 6.341 -9.078 1.00 57.31 85 LEU A N 1
ATOM 684 C CA . LEU A 1 85 ? 27.185 6.395 -7.773 1.00 57.31 85 LEU A CA 1
ATOM 685 C C . LEU A 1 85 ? 28.565 7.024 -7.994 1.00 57.31 85 LEU A C 1
ATOM 687 O O . LEU A 1 85 ? 29.309 6.562 -8.861 1.00 57.31 85 LEU A O 1
ATOM 691 N N . ALA A 1 86 ? 28.824 8.122 -7.285 1.00 53.62 86 ALA A N 1
ATOM 692 C CA . ALA A 1 86 ? 30.152 8.710 -7.171 1.00 53.62 86 ALA A CA 1
ATOM 693 C C . ALA A 1 86 ? 31.056 7.804 -6.330 1.00 53.62 86 ALA A C 1
ATOM 695 O O . ALA A 1 86 ? 30.512 7.135 -5.418 1.00 53.62 86 ALA A O 1
#

InterPro domains:
  IPR004839 Aminotransferase, class I/classII, large domain [PF00155] (10-64)
  IPR015421 Pyridoxal phosphate-dependent transferase, major domain [G3DSA:3.40.640.10] (18-66)
  IPR015424 Pyridoxal phosphate-dependent transferase [SSF53383] (8-66)